Protein AF-A0ABD0PYH5-F1 (afdb_monomer_lite)

Radius of gyration: 13.4 Å; chains: 1; bounding box: 35×26×29 Å

Secondary structure (DSSP, 8-state):
-EEEE-SS-EEEEPPPPTT-HHHHHT-----EEEGGGS---S---S------

Structure (mmCIF, N/CA/C/O backbone):
data_AF-A0ABD0PYH5-F1
#
_entry.id   AF-A0ABD0PYH5-F1
#
loop_
_atom_site.group_PDB
_atom_site.id
_atom_site.type_symbol
_atom_site.label_atom_id
_atom_site.label_alt_id
_atom_site.label_comp_id
_atom_site.label_asym_id
_atom_site.label_entity_id
_atom_site.label_seq_id
_atom_site.pdbx_PDB_ins_code
_atom_site.Cartn_x
_atom_site.Cartn_y
_atom_site.Cartn_z
_atom_site.occupancy
_atom_site.B_iso_or_equiv
_atom_site.auth_seq_id
_atom_site.auth_comp_id
_atom_site.auth_asym_id
_atom_site.auth_atom_id
_atom_site.pdbx_PDB_model_num
ATOM 1 N N . ALA A 1 1 ? 5.751 5.658 7.379 1.00 66.25 1 ALA A N 1
ATOM 2 C CA . ALA A 1 1 ? 5.139 4.567 6.596 1.00 66.25 1 ALA A CA 1
ATOM 3 C C . ALA A 1 1 ? 5.496 3.257 7.275 1.00 66.25 1 ALA A C 1
ATOM 5 O O . ALA A 1 1 ? 6.602 3.158 7.793 1.00 66.25 1 ALA A O 1
ATOM 6 N N . GLY A 1 2 ? 4.571 2.303 7.343 1.00 81.94 2 GLY A N 1
ATOM 7 C CA . GLY A 1 2 ? 4.894 0.963 7.836 1.00 81.94 2 GLY A CA 1
ATOM 8 C C . GLY A 1 2 ? 5.593 0.145 6.748 1.00 81.94 2 GLY A C 1
ATOM 9 O O . GLY A 1 2 ? 5.490 0.472 5.562 1.00 81.94 2 GLY A O 1
ATOM 10 N N . LEU A 1 3 ? 6.277 -0.929 7.138 1.00 88.31 3 LEU A N 1
ATOM 11 C CA . LEU A 1 3 ? 6.812 -1.926 6.213 1.00 88.31 3 LEU A CA 1
ATOM 12 C C . LEU A 1 3 ? 6.116 -3.263 6.475 1.00 88.31 3 LEU A C 1
ATOM 14 O O . LEU A 1 3 ? 6.137 -3.764 7.597 1.00 88.31 3 LEU A O 1
ATOM 18 N N . ILE A 1 4 ? 5.521 -3.841 5.438 1.00 89.12 4 ILE A N 1
ATOM 19 C CA . ILE A 1 4 ? 4.965 -5.194 5.459 1.00 89.12 4 ILE A CA 1
ATOM 20 C C . ILE A 1 4 ? 5.979 -6.121 4.801 1.00 89.12 4 ILE A C 1
ATOM 22 O O . ILE A 1 4 ? 6.460 -5.845 3.699 1.00 89.12 4 ILE A O 1
ATOM 26 N N . ARG A 1 5 ? 6.283 -7.231 5.473 1.00 91.62 5 ARG A N 1
ATOM 27 C CA . ARG A 1 5 ? 7.105 -8.311 4.930 1.00 91.62 5 ARG A CA 1
ATOM 28 C C . ARG A 1 5 ? 6.230 -9.520 4.648 1.00 91.62 5 ARG A C 1
ATOM 30 O O . ARG A 1 5 ? 5.464 -9.947 5.505 1.00 91.62 5 ARG A O 1
ATOM 37 N N . THR A 1 6 ? 6.365 -10.038 3.442 1.00 86.69 6 THR A N 1
ATOM 38 C CA . THR A 1 6 ? 5.884 -11.359 3.032 1.00 86.69 6 THR A CA 1
ATOM 39 C C . THR A 1 6 ? 7.100 -12.255 2.796 1.00 86.69 6 THR A C 1
ATOM 41 O O . THR A 1 6 ? 8.227 -11.772 2.918 1.00 86.69 6 THR A O 1
ATOM 44 N N . ASP A 1 7 ? 6.894 -13.533 2.478 1.00 88.56 7 ASP A N 1
ATOM 45 C CA . ASP A 1 7 ? 7.985 -14.515 2.384 1.00 88.56 7 ASP A CA 1
ATOM 46 C C . ASP A 1 7 ? 9.117 -14.072 1.439 1.00 88.56 7 ASP A C 1
ATOM 48 O O . ASP A 1 7 ? 10.289 -14.166 1.800 1.00 88.56 7 ASP A O 1
ATOM 52 N N . ASP A 1 8 ? 8.768 -13.488 0.288 1.00 84.94 8 ASP A N 1
ATOM 53 C CA . ASP A 1 8 ? 9.740 -13.106 -0.747 1.00 84.94 8 ASP A CA 1
ATOM 54 C C . ASP A 1 8 ? 9.760 -11.601 -1.064 1.00 84.94 8 ASP A C 1
ATOM 56 O O . ASP A 1 8 ? 10.607 -11.128 -1.830 1.00 84.94 8 ASP A O 1
ATOM 60 N N . GLU A 1 9 ? 8.823 -10.821 -0.514 1.00 88.81 9 GLU A N 1
ATOM 61 C CA . GLU A 1 9 ? 8.623 -9.426 -0.915 1.00 88.81 9 GLU A CA 1
ATOM 62 C C . GLU A 1 9 ? 8.354 -8.480 0.254 1.00 88.81 9 GLU A C 1
ATOM 64 O O . GLU A 1 9 ? 7.701 -8.818 1.244 1.00 88.81 9 GLU A O 1
ATOM 69 N N . GLU A 1 10 ? 8.819 -7.241 0.090 1.00 91.94 10 GLU A N 1
ATOM 70 C CA . GLU A 1 10 ? 8.586 -6.149 1.027 1.00 91.94 10 GLU A CA 1
ATOM 71 C C . GLU A 1 10 ? 7.735 -5.052 0.382 1.00 91.94 10 GLU A C 1
ATOM 73 O O . GLU A 1 10 ? 7.963 -4.647 -0.768 1.00 91.94 10 GLU A O 1
ATOM 78 N N . PHE A 1 11 ? 6.793 -4.526 1.162 1.00 91.00 11 PHE A N 1
ATOM 79 C CA . PHE A 1 11 ? 5.874 -3.477 0.747 1.00 91.00 11 PHE A CA 1
ATOM 80 C C . PHE A 1 11 ? 5.880 -2.323 1.741 1.00 91.00 11 PHE A C 1
ATOM 82 O O . PHE A 1 11 ? 5.786 -2.529 2.950 1.00 91.00 11 PHE A O 1
ATOM 89 N N . PHE A 1 12 ? 5.930 -1.099 1.230 1.00 90.25 12 PHE A N 1
ATOM 90 C CA . PHE A 1 12 ? 5.608 0.082 2.021 1.00 90.25 12 PHE A CA 1
ATOM 91 C C . PHE A 1 12 ? 4.096 0.225 2.116 1.00 90.25 12 PHE A C 1
ATOM 93 O O . PHE A 1 12 ? 3.405 0.088 1.106 1.00 90.25 12 PHE A O 1
ATOM 100 N N . ILE A 1 13 ? 3.603 0.529 3.313 1.00 89.88 13 ILE A N 1
ATOM 101 C CA . ILE A 1 13 ? 2.202 0.856 3.572 1.00 89.88 13 ILE A CA 1
ATOM 102 C C . ILE A 1 13 ? 2.096 2.317 4.014 1.00 89.88 13 ILE A C 1
ATOM 104 O O . ILE A 1 13 ? 2.808 2.765 4.924 1.00 89.88 13 ILE A O 1
ATOM 108 N N . GLU A 1 14 ? 1.220 3.066 3.343 1.00 87.56 14 GLU A N 1
ATOM 109 C CA . GLU A 1 14 ? 0.956 4.464 3.690 1.00 87.56 14 GLU A CA 1
ATOM 110 C C . GLU A 1 14 ? 0.449 4.567 5.138 1.00 87.56 14 GLU A C 1
ATOM 112 O O . GLU A 1 14 ? -0.441 3.805 5.530 1.00 87.56 14 GLU A O 1
ATOM 117 N N . PRO A 1 15 ? 1.021 5.468 5.959 1.00 79.81 15 PRO A N 1
ATOM 118 C CA . PRO A 1 15 ? 0.583 5.645 7.333 1.00 79.81 15 PRO A CA 1
ATOM 119 C C . PRO A 1 15 ? -0.813 6.270 7.375 1.00 79.81 15 PRO A C 1
ATOM 121 O O . PRO A 1 15 ? -1.173 7.089 6.530 1.00 79.81 15 PRO A O 1
ATOM 124 N N . LEU A 1 16 ? -1.581 5.932 8.407 1.00 78.81 16 LEU A N 1
ATOM 125 C CA . LEU A 1 16 ? -2.820 6.642 8.692 1.00 78.81 16 LEU A CA 1
ATOM 126 C C . LEU A 1 16 ? -2.539 8.056 9.193 1.00 78.81 16 LEU A C 1
ATOM 128 O O . LEU A 1 16 ? -1.561 8.315 9.903 1.00 78.81 16 LEU A O 1
ATOM 132 N N . GLU A 1 17 ? -3.455 8.966 8.877 1.00 82.94 17 GLU A N 1
ATOM 133 C CA . GLU A 1 17 ? -3.472 10.274 9.512 1.00 82.94 17 GLU A CA 1
ATOM 134 C C . GLU A 1 17 ? -3.720 10.121 11.017 1.00 82.94 17 GLU A C 1
ATOM 136 O O . GLU A 1 17 ? -4.439 9.227 11.486 1.00 82.94 17 GLU A O 1
ATOM 141 N N . LYS A 1 18 ? -3.122 11.023 11.797 1.00 81.50 18 LYS A N 1
ATOM 142 C CA . LYS A 1 18 ? -3.265 11.016 13.251 1.00 81.50 18 LYS A CA 1
ATOM 143 C C . LYS A 1 18 ? -4.752 11.070 13.625 1.00 81.50 18 LYS A C 1
ATOM 145 O O . LYS A 1 18 ? -5.462 11.981 13.217 1.00 81.50 18 LYS A O 1
ATOM 150 N N . GLY A 1 19 ? -5.199 10.106 14.430 1.00 84.06 19 GLY A N 1
ATOM 151 C CA . GLY A 1 19 ? -6.595 9.992 14.870 1.00 84.06 19 GLY A CA 1
ATOM 152 C C . GLY A 1 19 ? -7.459 9.012 14.067 1.00 84.06 19 GLY A C 1
ATOM 153 O O . GLY A 1 19 ? -8.619 8.834 14.415 1.00 84.06 19 GLY A O 1
ATOM 154 N N . GLN A 1 20 ? -6.923 8.333 13.045 1.00 83.25 20 GLN A N 1
ATOM 155 C CA . GLN A 1 20 ? -7.683 7.355 12.246 1.00 83.25 20 GLN A CA 1
ATOM 156 C C . GLN A 1 20 ? -7.521 5.883 12.687 1.00 83.25 20 GLN A C 1
ATOM 158 O O . GLN A 1 20 ? -7.999 4.987 11.997 1.00 83.25 20 GLN A O 1
ATOM 163 N N . GLN A 1 21 ? -6.912 5.610 13.846 1.00 83.12 21 GLN A N 1
ATOM 164 C CA . GLN A 1 21 ? -6.647 4.243 14.340 1.00 83.12 21 GLN A CA 1
ATOM 165 C C . GLN A 1 21 ? -7.914 3.382 14.492 1.00 83.12 21 GLN A C 1
ATOM 167 O O . GLN A 1 21 ? -7.896 2.195 14.181 1.00 83.12 21 GLN A O 1
ATOM 172 N N . GLU A 1 22 ? -9.047 3.966 14.899 1.00 84.88 22 GLU A N 1
ATOM 173 C CA . GLU A 1 22 ? -10.316 3.223 15.001 1.00 84.88 22 GLU A CA 1
ATOM 174 C C . GLU A 1 22 ? -10.808 2.677 13.652 1.00 84.88 22 GLU A C 1
ATOM 176 O O . GLU A 1 22 ? -11.526 1.677 13.605 1.00 84.88 22 GLU A O 1
ATOM 181 N N . VAL A 1 23 ? -10.439 3.335 12.549 1.00 82.62 23 VAL A N 1
ATOM 182 C CA . VAL A 1 23 ? -10.783 2.898 11.190 1.00 82.62 23 VAL A CA 1
ATOM 183 C C . VAL A 1 23 ? -9.935 1.691 10.788 1.00 82.62 23 VAL A C 1
ATOM 185 O O . VAL A 1 23 ? -10.426 0.815 10.082 1.00 82.62 23 VAL A O 1
ATOM 188 N N . GLU A 1 24 ? -8.694 1.610 11.275 1.00 83.12 24 GLU A N 1
ATOM 189 C CA . GLU A 1 24 ? -7.807 0.461 11.064 1.00 83.12 24 GLU A CA 1
ATOM 190 C C . GLU A 1 24 ? -8.381 -0.804 11.705 1.00 83.12 24 GLU A C 1
ATOM 192 O O . GLU A 1 24 ? -8.515 -1.833 11.045 1.00 83.12 24 GLU A O 1
ATOM 197 N N . VAL A 1 25 ? -8.811 -0.694 12.967 1.00 83.50 25 VAL A N 1
ATOM 198 C CA . VAL A 1 25 ? -9.362 -1.811 13.754 1.00 83.50 25 VAL A CA 1
ATOM 199 C C . VAL A 1 25 ? -10.639 -2.377 13.129 1.00 83.50 25 VAL A C 1
ATOM 201 O O . VAL A 1 25 ? -10.895 -3.576 13.208 1.00 83.50 25 VAL A O 1
ATOM 204 N N . LYS A 1 26 ? -11.442 -1.530 12.475 1.00 88.12 26 LYS A N 1
ATOM 205 C CA . LYS A 1 26 ? -12.670 -1.945 11.775 1.00 88.12 26 LYS A CA 1
ATOM 206 C C . LYS A 1 26 ? -12.406 -2.586 10.406 1.00 88.12 26 LYS A C 1
ATOM 208 O O . LYS A 1 26 ? -13.344 -3.100 9.801 1.00 88.12 26 LYS A O 1
ATOM 213 N N . GLY A 1 27 ? -11.157 -2.587 9.941 1.00 82.38 27 GLY A N 1
ATOM 214 C CA . GLY A 1 27 ? -10.756 -3.090 8.634 1.00 82.38 27 GLY A CA 1
ATOM 215 C C . GLY A 1 27 ? -10.936 -2.040 7.537 1.00 82.38 27 GLY A C 1
ATOM 216 O O . GLY A 1 27 ? -12.030 -1.529 7.300 1.00 82.38 27 GLY A O 1
ATOM 217 N N . ARG A 1 28 ? -9.846 -1.728 6.831 1.00 83.75 28 ARG A N 1
ATOM 218 C CA . ARG A 1 28 ? -9.823 -0.767 5.723 1.00 83.75 28 ARG A CA 1
ATOM 219 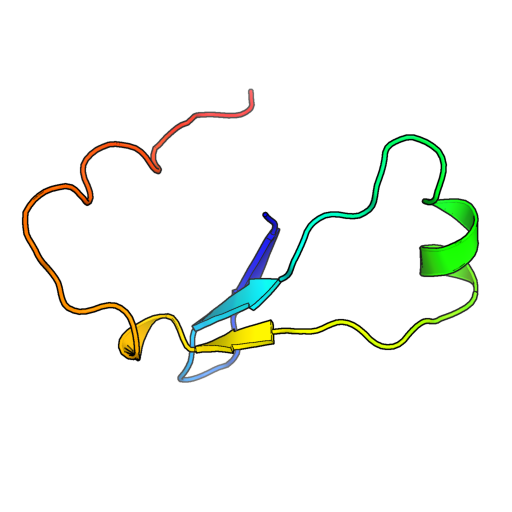C C . ARG A 1 28 ? -8.838 -1.202 4.639 1.00 83.75 28 ARG A C 1
ATOM 221 O O . ARG A 1 28 ? -7.855 -1.891 4.900 1.00 83.75 28 ARG A O 1
ATOM 228 N N . VAL A 1 29 ? -9.098 -0.755 3.414 1.00 86.94 29 VAL A N 1
ATOM 229 C CA . VAL A 1 29 ? -8.187 -0.905 2.276 1.0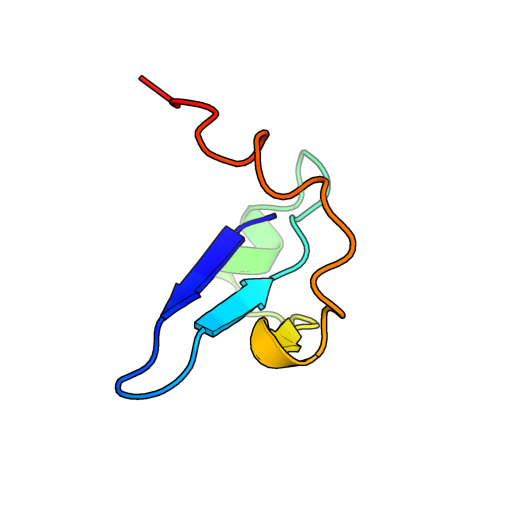0 86.94 29 VAL A CA 1
ATOM 230 C C . VAL A 1 29 ? -7.015 0.068 2.399 1.00 86.94 29 VAL A C 1
ATOM 232 O O . VAL A 1 29 ? -7.213 1.277 2.537 1.00 86.94 29 VAL A O 1
ATOM 235 N N . HIS A 1 30 ? -5.804 -0.472 2.292 1.00 86.50 30 HIS A N 1
ATOM 236 C CA . HIS A 1 30 ? -4.558 0.286 2.284 1.00 86.50 30 HIS A CA 1
ATOM 237 C C . HIS A 1 30 ? -3.937 0.265 0.889 1.00 86.50 30 HIS A C 1
ATOM 239 O O . HIS A 1 30 ? -4.043 -0.726 0.166 1.00 86.50 30 HIS A O 1
ATOM 245 N N . VAL A 1 31 ? -3.274 1.360 0.524 1.00 88.31 31 VAL A N 1
ATOM 246 C CA . VAL A 1 31 ? -2.423 1.403 -0.667 1.00 88.31 31 VAL A CA 1
ATOM 247 C C . VAL A 1 31 ? -1.023 0.970 -0.255 1.00 88.31 31 VAL A C 1
ATOM 249 O O . VAL A 1 31 ? -0.494 1.447 0.752 1.00 88.31 31 VAL A O 1
ATOM 252 N N . VAL A 1 32 ? -0.441 0.055 -1.029 1.00 89.44 32 VAL A N 1
ATOM 253 C CA . VAL A 1 32 ? 0.896 -0.484 -0.783 1.00 89.44 32 VAL A CA 1
ATOM 254 C C . VAL A 1 32 ? 1.770 -0.379 -2.026 1.00 89.44 32 VAL A C 1
ATOM 256 O O . VAL A 1 32 ? 1.288 -0.517 -3.151 1.00 89.44 32 VAL A O 1
ATOM 259 N N . TYR A 1 33 ? 3.068 -0.172 -1.819 1.00 88.31 33 TYR A N 1
ATOM 260 C CA . TYR A 1 33 ? 4.058 -0.073 -2.892 1.00 88.31 33 TYR A CA 1
ATO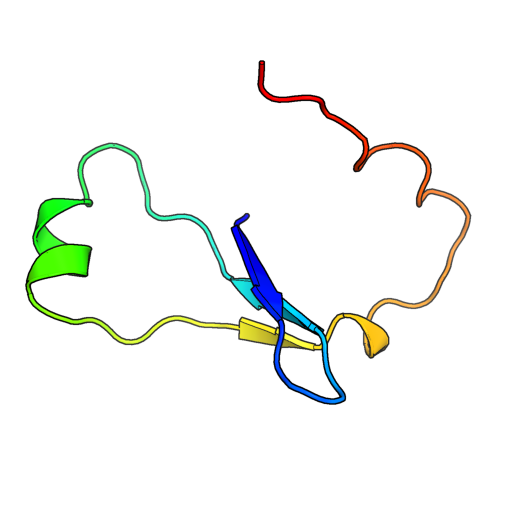M 261 C C . 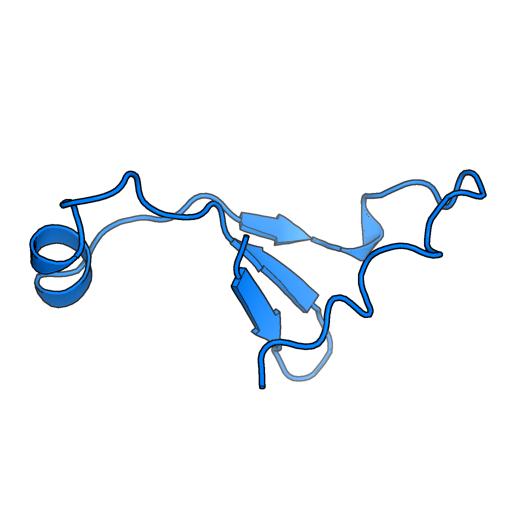TYR A 1 33 ? 5.160 -1.104 -2.693 1.00 88.31 33 TYR A C 1
ATOM 263 O O . TYR A 1 33 ? 5.734 -1.208 -1.610 1.00 88.31 33 TYR A O 1
ATOM 271 N N . ARG A 1 34 ? 5.497 -1.852 -3.747 1.00 89.75 34 ARG A N 1
ATOM 272 C CA . ARG A 1 34 ? 6.579 -2.841 -3.698 1.00 89.75 34 ARG A CA 1
ATOM 273 C C . ARG A 1 34 ? 7.920 -2.127 -3.549 1.00 89.75 34 ARG A C 1
ATOM 275 O O . ARG A 1 34 ? 8.263 -1.275 -4.370 1.00 89.75 34 ARG A O 1
ATOM 282 N N . ARG A 1 35 ? 8.715 -2.503 -2.546 1.00 84.38 35 ARG A N 1
ATOM 283 C CA . ARG A 1 35 ? 10.003 -1.851 -2.255 1.00 84.38 35 ARG A CA 1
ATOM 284 C C . ARG A 1 35 ? 10.983 -1.903 -3.428 1.00 84.38 35 ARG A C 1
ATOM 286 O O . ARG A 1 35 ? 11.759 -0.971 -3.620 1.00 84.38 35 ARG A O 1
ATOM 293 N N . SER A 1 36 ? 10.914 -2.952 -4.249 1.00 84.25 36 SER A N 1
ATOM 294 C CA . SER A 1 36 ? 11.761 -3.112 -5.438 1.00 84.25 36 SER A CA 1
ATOM 295 C C . SER A 1 36 ? 11.476 -2.103 -6.560 1.00 84.25 36 SER A C 1
ATOM 297 O O . SER A 1 36 ? 12.323 -1.929 -7.433 1.00 84.25 36 SER A O 1
ATOM 299 N N . ALA A 1 37 ? 10.326 -1.414 -6.542 1.00 79.44 37 ALA A N 1
ATOM 300 C CA . ALA A 1 37 ? 9.981 -0.396 -7.536 1.00 79.44 37 ALA A CA 1
ATOM 301 C C . ALA A 1 37 ? 10.767 0.916 -7.355 1.00 79.44 37 ALA A C 1
ATOM 303 O O . ALA A 1 37 ? 10.828 1.736 -8.273 1.00 79.44 37 ALA A O 1
ATOM 304 N N . ILE A 1 38 ? 11.396 1.119 -6.193 1.00 73.88 38 ILE A N 1
ATOM 305 C CA . ILE A 1 38 ? 12.227 2.293 -5.931 1.00 73.88 38 ILE A CA 1
ATOM 306 C C . ILE A 1 38 ? 13.578 2.094 -6.628 1.00 73.88 38 ILE A C 1
ATOM 308 O O . ILE A 1 38 ? 14.380 1.240 -6.241 1.00 73.88 38 ILE A O 1
ATOM 312 N N . LYS A 1 39 ? 13.854 2.898 -7.665 1.00 65.00 39 LYS A N 1
ATOM 313 C CA . LYS A 1 39 ? 15.196 2.980 -8.258 1.00 65.00 39 LYS A CA 1
ATOM 314 C C . LYS A 1 39 ? 16.172 3.404 -7.158 1.00 65.00 39 LYS A C 1
ATOM 316 O O . LYS A 1 39 ? 15.974 4.439 -6.530 1.00 65.00 39 LYS A O 1
ATOM 321 N N . ARG A 1 40 ? 17.208 2.593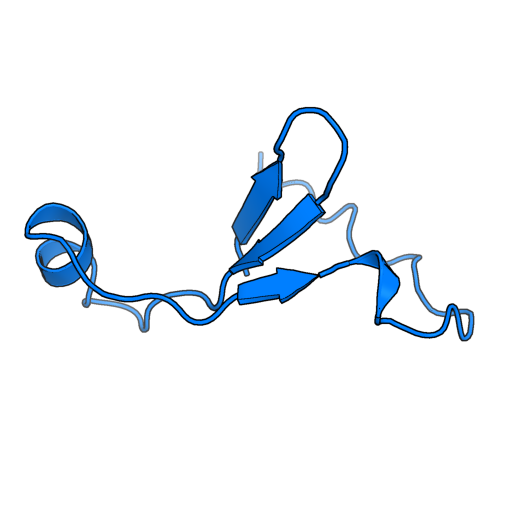 -6.916 1.00 61.56 40 ARG A N 1
ATOM 322 C CA . ARG A 1 40 ? 18.274 2.854 -5.934 1.00 61.56 40 ARG A CA 1
ATOM 323 C C . ARG A 1 40 ? 19.155 4.026 -6.386 1.00 61.56 40 ARG A C 1
ATOM 325 O O . ARG A 1 40 ? 20.314 3.829 -6.734 1.00 61.56 40 ARG A O 1
ATOM 332 N N . ASP A 1 41 ? 18.617 5.238 -6.388 1.00 52.91 41 ASP A N 1
ATOM 333 C CA . ASP A 1 41 ? 19.416 6.453 -6.516 1.00 52.91 41 ASP A CA 1
ATOM 334 C C . ASP A 1 41 ? 19.861 6.887 -5.111 1.00 52.91 41 ASP A C 1
ATOM 336 O O . ASP A 1 41 ? 19.132 7.541 -4.377 1.00 52.91 41 ASP A O 1
ATOM 340 N N . LYS A 1 42 ? 21.029 6.372 -4.707 1.00 49.72 42 LYS A N 1
ATOM 341 C CA . LYS A 1 42 ? 21.997 6.867 -3.701 1.00 49.72 42 LYS A CA 1
ATOM 342 C C . LYS A 1 42 ? 21.572 7.439 -2.329 1.00 49.72 42 LYS A C 1
ATOM 344 O O . LYS A 1 42 ? 22.481 7.774 -1.576 1.00 49.72 42 LYS A O 1
ATO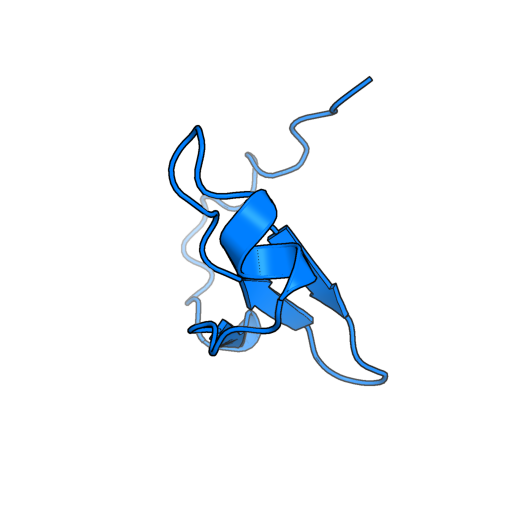M 349 N N . ASP A 1 43 ? 20.306 7.461 -1.921 1.00 51.00 43 ASP A N 1
ATOM 350 C CA . ASP A 1 43 ? 19.886 8.090 -0.649 1.00 51.00 43 ASP A CA 1
ATOM 351 C C . ASP A 1 43 ? 19.213 7.139 0.358 1.00 51.00 43 ASP A C 1
ATOM 353 O O . ASP A 1 43 ? 18.554 7.554 1.309 1.00 51.00 43 ASP A O 1
ATOM 357 N N . GLN A 1 44 ? 19.444 5.831 0.223 1.00 54.06 44 GLN A N 1
ATOM 358 C CA . GLN A 1 44 ? 18.965 4.806 1.163 1.00 54.06 44 GLN A CA 1
ATOM 359 C C . GLN A 1 44 ? 19.803 4.744 2.464 1.00 54.06 44 GLN A C 1
ATOM 361 O O . GLN A 1 44 ? 20.089 3.669 2.978 1.00 54.06 44 GLN A O 1
ATOM 366 N N . ARG A 1 45 ? 20.234 5.904 2.987 1.00 48.16 45 ARG A N 1
ATOM 367 C CA . ARG A 1 45 ? 20.927 6.065 4.283 1.00 48.16 45 ARG A CA 1
ATOM 368 C C . ARG A 1 45 ? 20.074 6.819 5.313 1.00 48.16 45 ARG A C 1
ATOM 370 O O . ARG A 1 45 ? 20.617 7.577 6.110 1.00 48.16 45 ARG A O 1
ATOM 377 N N . ARG A 1 46 ? 18.742 6.676 5.275 1.00 53.28 46 ARG A N 1
ATOM 378 C CA . ARG A 1 46 ? 17.835 7.353 6.229 1.00 53.28 46 ARG A CA 1
ATOM 379 C C . ARG A 1 46 ? 16.647 6.530 6.739 1.00 53.28 46 ARG A C 1
ATOM 381 O O . ARG A 1 46 ? 15.730 7.123 7.289 1.00 53.28 46 ARG A O 1
ATOM 388 N N . ASP A 1 47 ? 16.650 5.206 6.596 1.00 50.28 47 ASP A N 1
ATOM 389 C CA . ASP A 1 47 ? 15.575 4.366 7.165 1.00 50.28 47 ASP A CA 1
ATOM 390 C C . ASP A 1 47 ? 16.032 3.504 8.352 1.00 50.28 47 ASP A C 1
ATOM 392 O O . ASP A 1 47 ? 15.307 2.626 8.802 1.00 50.28 47 ASP A O 1
ATOM 396 N N . ASP A 1 48 ? 17.199 3.817 8.924 1.00 47.34 48 ASP A N 1
ATOM 397 C CA . ASP A 1 48 ? 17.572 3.389 10.277 1.00 47.34 48 ASP A CA 1
ATOM 398 C C . ASP A 1 48 ? 17.116 4.440 11.306 1.00 47.34 48 ASP A C 1
ATOM 400 O O . ASP A 1 48 ? 17.854 4.804 12.220 1.00 47.34 48 ASP A O 1
ATOM 404 N N . LEU A 1 49 ? 15.914 5.007 11.153 1.00 49.97 49 LEU A N 1
ATOM 405 C CA . LEU A 1 49 ? 15.326 5.814 12.222 1.00 49.97 49 LEU A CA 1
ATOM 406 C C . LEU A 1 49 ? 14.760 4.858 13.269 1.00 49.97 49 LEU A C 1
ATOM 408 O O . LEU A 1 49 ? 13.590 4.485 13.251 1.00 49.97 49 LEU A O 1
ATOM 412 N N . HIS A 1 50 ? 15.673 4.445 14.148 1.00 46.59 50 HIS A N 1
ATOM 413 C CA . HIS A 1 50 ? 15.424 3.859 15.454 1.00 46.59 50 HIS A CA 1
ATOM 414 C C . HIS A 1 50 ? 14.183 4.489 16.097 1.00 46.59 50 HIS A C 1
ATOM 416 O O . HIS A 1 50 ? 14.173 5.679 16.407 1.00 46.59 50 HIS A O 1
ATOM 422 N N . ASN A 1 51 ? 13.151 3.679 16.311 1.00 41.75 51 ASN A N 1
ATOM 423 C CA . ASN A 1 51 ? 12.105 3.987 17.271 1.00 41.75 51 ASN A CA 1
ATOM 424 C C . ASN A 1 51 ? 12.364 3.108 18.497 1.00 41.75 51 ASN A C 1
ATOM 426 O O . ASN A 1 51 ? 11.942 1.951 18.515 1.00 41.75 51 ASN A O 1
ATOM 430 N N . GLU A 1 52 ? 13.129 3.643 19.451 1.00 43.59 52 GLU A N 1
ATOM 431 C CA . GLU A 1 52 ? 13.212 3.113 20.821 1.00 43.59 52 GLU A CA 1
ATOM 432 C C . GLU A 1 52 ? 11.881 3.324 21.558 1.00 43.59 52 GLU A C 1
ATOM 434 O O . GLU A 1 52 ? 11.218 4.358 21.295 1.00 43.59 52 GLU A O 1
#

Sequence (52 aa):
AGLIRTDDEEFFIEPLEKGQQEVEVKGRVHVVYRRSAIKRDKDQRRDDLHNE

Organism: Cirrhinus mrigala (NCBI:txid683832)

Foldseek 3Di:
DDWDDDPPWIKDWDDDDPPCVVVVVVDDDTDIDTPVVDDPPPDVPPPPPDDD

pLDDT: mean 75.87, std 15.95, range [41.75, 91.94]